Protein AF-A0A077NPJ4-F1 (afdb_monomer_lite)

Secondary structure (DSSP, 8-state):
--EEE-TTS-EEE--HHHHHHH-PPP-------SSSHHHHHHHHHHHHHHHHHHHHHHHHHHHHHHHHHHHHHHHHHHHHHHHHHHHS-S------------TTGGG--

Organism: NCBI:txid1398200

Foldseek 3Di:
DAWDADPVRDTHHPCPVVCVVVNDDDDDPPDDDDDDVVVVVVVVVVVVVVVVVVVVVVVVVVVVVVVVVVVVVVVVVVVVVVVVVVVPPDDPPPDPDDPDDDPCCVPVD

Radius of gyration: 43.68 Å; chains: 1; bounding box: 82×20×116 Å

Sequence (109 aa):
MSTCTDEHGAKKLDTSELLRVFGAFKHVYTEHSDAVTAEQHVTQIETDDADKTKQLEHEIEHLRQLVTAQQSHIDSLKQTMLLIESKLPATPEPQPAPVTKKSWQFWKK

pLDDT: mean 77.74, std 18.4, range [44.44, 98.56]

Structure (mmCIF, N/CA/C/O backbone):
data_AF-A0A077NPJ4-F1
#
_entry.id   AF-A0A077NPJ4-F1
#
loop_
_atom_site.group_PDB
_atom_site.id
_atom_site.type_symbol
_atom_site.label_atom_id
_atom_site.label_alt_id
_atom_site.label_comp_id
_atom_site.label_asym_id
_atom_site.label_entity_id
_atom_site.label_seq_id
_atom_site.pdbx_PDB_ins_code
_atom_site.Cartn_x
_atom_site.Cartn_y
_atom_site.Cartn_z
_atom_site.occupancy
_atom_site.B_iso_or_equiv
_atom_site.auth_seq_id
_atom_site.auth_comp_id
_atom_site.auth_asym_id
_atom_site.auth_atom_id
_atom_site.pdbx_PDB_model_num
ATOM 1 N N . MET A 1 1 ? 16.950 -11.035 -66.499 1.00 65.88 1 MET A N 1
ATOM 2 C CA . MET A 1 1 ? 16.867 -10.070 -65.379 1.00 65.88 1 MET A CA 1
ATOM 3 C C . MET A 1 1 ? 16.862 -8.673 -65.978 1.00 65.88 1 MET A C 1
ATOM 5 O O . MET A 1 1 ? 17.621 -8.472 -66.917 1.00 65.88 1 MET A O 1
ATOM 9 N N . SER A 1 2 ? 15.984 -7.770 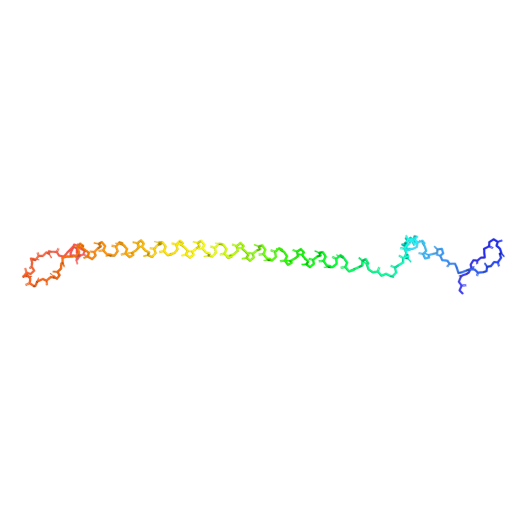-65.525 1.00 84.19 2 SER A N 1
ATOM 10 C CA . SER A 1 2 ? 15.890 -6.414 -66.094 1.00 84.19 2 SER A CA 1
ATOM 11 C C . SER A 1 2 ? 17.089 -5.579 -65.641 1.00 84.19 2 SER A C 1
ATOM 13 O O . SER A 1 2 ? 17.361 -5.498 -64.445 1.00 84.19 2 SER A O 1
ATOM 15 N N . THR A 1 3 ? 17.843 -5.010 -66.579 1.00 90.50 3 THR A N 1
ATOM 16 C CA . THR A 1 3 ? 19.053 -4.226 -66.292 1.00 90.50 3 THR A CA 1
ATOM 17 C C . THR A 1 3 ? 19.018 -2.914 -67.057 1.00 90.50 3 THR A C 1
ATOM 19 O O . THR A 1 3 ? 18.711 -2.925 -68.248 1.00 90.50 3 THR A O 1
ATOM 22 N N . CYS A 1 4 ? 19.385 -1.811 -66.413 1.00 87.25 4 CYS A N 1
ATOM 23 C CA . CYS A 1 4 ? 19.604 -0.521 -67.059 1.00 87.25 4 CYS A CA 1
ATOM 24 C C . CYS A 1 4 ? 21.106 -0.270 -67.248 1.00 87.25 4 CYS A C 1
ATOM 26 O O . CYS A 1 4 ? 21.939 -0.921 -66.624 1.00 87.25 4 CYS A O 1
ATOM 28 N N . THR A 1 5 ? 21.465 0.637 -68.148 1.00 90.81 5 THR A N 1
ATOM 29 C CA . THR A 1 5 ? 22.864 1.028 -68.366 1.00 90.81 5 THR A CA 1
ATOM 30 C C . THR A 1 5 ? 23.029 2.454 -67.870 1.00 90.81 5 THR A C 1
ATOM 32 O O . THR A 1 5 ? 22.194 3.296 -68.199 1.00 90.81 5 THR A O 1
ATOM 35 N N . ASP A 1 6 ? 24.040 2.712 -67.043 1.00 84.69 6 ASP A N 1
ATOM 36 C CA . ASP A 1 6 ? 24.332 4.073 -66.592 1.00 84.69 6 ASP A CA 1
ATOM 37 C C . ASP A 1 6 ? 25.068 4.893 -67.664 1.00 84.69 6 ASP A C 1
ATOM 39 O O . ASP A 1 6 ? 25.402 4.404 -68.745 1.00 84.69 6 ASP A O 1
ATOM 43 N N . GLU A 1 7 ? 25.306 6.168 -67.368 1.00 89.56 7 GLU A N 1
ATOM 44 C CA . GLU A 1 7 ? 25.981 7.110 -68.267 1.00 89.56 7 GLU A CA 1
ATOM 45 C C . GLU A 1 7 ? 27.430 6.719 -68.609 1.00 89.56 7 GLU A C 1
ATOM 47 O O . GLU A 1 7 ? 27.980 7.185 -69.605 1.00 89.56 7 GLU A O 1
ATOM 52 N N . HIS A 1 8 ? 28.030 5.817 -67.828 1.00 87.88 8 HIS A N 1
ATOM 53 C CA . HIS A 1 8 ? 29.365 5.271 -68.053 1.00 87.88 8 HIS A CA 1
ATOM 54 C C . HIS A 1 8 ? 29.339 3.904 -68.757 1.00 87.88 8 HIS A C 1
ATOM 56 O O . HIS A 1 8 ? 30.386 3.282 -68.940 1.00 87.88 8 HIS A O 1
ATOM 62 N N . GLY A 1 9 ? 28.163 3.430 -69.188 1.00 86.06 9 GLY A N 1
ATOM 63 C CA . GLY A 1 9 ? 28.012 2.168 -69.910 1.00 86.06 9 GLY A CA 1
ATOM 64 C C . GLY A 1 9 ? 27.950 0.930 -69.009 1.00 86.06 9 GLY A C 1
ATOM 65 O O . GLY A 1 9 ? 27.934 -0.194 -69.523 1.00 86.06 9 GLY A O 1
ATOM 66 N N . ALA A 1 10 ? 27.909 1.089 -67.682 1.00 90.06 10 ALA A N 1
ATOM 67 C CA . ALA A 1 10 ? 27.859 -0.035 -66.759 1.00 90.06 10 ALA A CA 1
ATOM 68 C C . ALA A 1 10 ? 26.427 -0.566 -66.615 1.00 90.06 10 ALA A C 1
ATOM 70 O O . ALA A 1 10 ? 25.469 0.181 -66.409 1.00 90.06 10 ALA A O 1
ATOM 71 N N . LYS A 1 11 ? 26.277 -1.892 -66.705 1.00 90.56 11 LYS A N 1
ATOM 72 C CA . LYS A 1 11 ? 24.987 -2.567 -66.528 1.00 90.56 11 LYS A CA 1
ATOM 73 C C . LYS A 1 11 ? 24.641 -2.630 -65.041 1.00 90.56 11 LYS A C 1
ATOM 75 O O . LYS A 1 11 ? 25.348 -3.272 -64.268 1.00 90.56 11 LYS A O 1
ATOM 80 N N . LYS A 1 12 ? 23.534 -2.007 -64.654 1.00 90.38 12 LYS A N 1
ATOM 81 C CA . LYS A 1 12 ? 22.973 -2.005 -63.300 1.00 90.38 12 LYS A CA 1
ATOM 82 C C . LYS A 1 12 ? 21.628 -2.720 -63.299 1.00 90.38 12 LYS A C 1
ATOM 84 O O . LYS A 1 12 ? 20.971 -2.840 -64.330 1.00 90.38 12 LYS A O 1
ATOM 89 N N . LEU A 1 13 ? 21.217 -3.226 -62.142 1.00 90.62 13 LEU A N 1
ATOM 90 C CA . LEU A 1 13 ? 19.887 -3.806 -61.985 1.00 90.62 13 LEU A CA 1
ATOM 91 C C . LEU A 1 13 ? 18.837 -2.696 -62.093 1.00 90.62 13 LEU A C 1
ATOM 93 O O . LEU A 1 13 ? 18.973 -1.659 -61.446 1.00 90.62 13 LEU A O 1
ATOM 97 N N . ASP A 1 14 ? 17.796 -2.922 -62.888 1.00 90.31 14 ASP A N 1
ATOM 98 C CA . ASP A 1 14 ? 16.672 -1.994 -62.950 1.00 90.31 14 ASP A CA 1
ATOM 99 C C . ASP A 1 14 ? 15.799 -2.161 -61.697 1.00 90.31 14 ASP A C 1
ATOM 101 O O . ASP A 1 14 ? 15.122 -3.175 -61.519 1.00 90.31 14 ASP A O 1
ATOM 105 N N . THR A 1 15 ? 15.859 -1.175 -60.802 1.00 89.19 15 THR A N 1
ATOM 106 C CA . THR A 1 15 ? 15.094 -1.127 -59.546 1.00 89.19 15 THR A CA 1
ATOM 107 C C . THR A 1 15 ? 13.927 -0.138 -59.606 1.00 89.19 15 THR A C 1
ATOM 109 O O . THR A 1 15 ? 13.297 0.127 -58.582 1.00 89.19 15 THR A O 1
ATOM 112 N N . SER A 1 16 ? 13.606 0.398 -60.790 1.00 90.44 16 SER A N 1
ATOM 113 C CA . SER A 1 16 ? 12.576 1.430 -60.963 1.00 90.44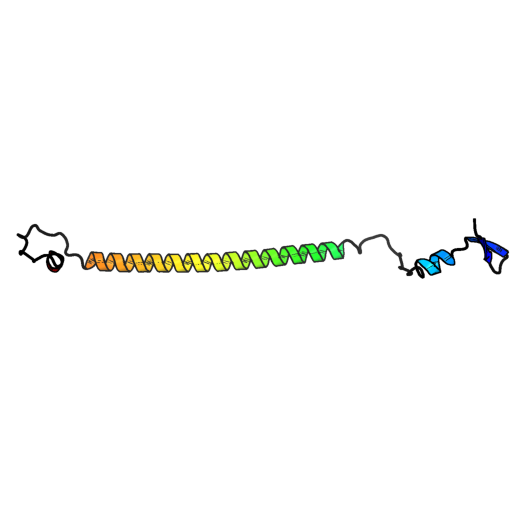 16 SER A CA 1
ATOM 114 C C . SER A 1 16 ? 11.187 0.976 -60.498 1.00 90.44 16 SER A C 1
ATOM 116 O O . SER A 1 16 ? 10.524 1.699 -59.754 1.00 90.44 16 SER A O 1
ATOM 118 N N . GLU A 1 17 ? 10.771 -0.246 -60.842 1.00 91.31 17 GLU A N 1
ATOM 119 C CA . GLU A 1 17 ? 9.488 -0.805 -60.392 1.00 91.31 17 GLU A CA 1
ATOM 120 C C . GLU A 1 17 ? 9.454 -1.036 -58.877 1.00 91.31 17 GLU A C 1
ATOM 122 O O . GLU A 1 17 ? 8.434 -0.781 -58.242 1.00 91.31 17 GLU A O 1
ATOM 127 N N . LEU A 1 18 ? 10.578 -1.432 -58.266 1.00 90.25 18 LEU A N 1
ATOM 128 C CA . LEU A 1 18 ? 10.665 -1.591 -56.810 1.00 90.25 18 LEU A CA 1
ATOM 129 C C . LEU A 1 18 ? 10.478 -0.250 -56.101 1.00 90.25 18 LEU A C 1
ATOM 131 O O . LEU A 1 18 ? 9.694 -0.156 -55.162 1.00 90.25 18 LEU A O 1
ATOM 135 N N . LEU A 1 19 ? 11.147 0.798 -56.581 1.00 91.00 19 LEU A N 1
ATOM 136 C CA . LEU A 1 19 ? 11.007 2.147 -56.036 1.00 91.00 19 LEU A CA 1
ATOM 137 C C . LEU A 1 19 ? 9.598 2.711 -56.255 1.00 91.00 19 LEU A C 1
ATOM 139 O O . LEU A 1 19 ? 9.092 3.434 -55.402 1.00 91.00 19 LEU A O 1
ATOM 143 N N . ARG A 1 20 ? 8.941 2.378 -57.371 1.00 90.56 20 ARG A N 1
ATOM 144 C CA . ARG A 1 20 ? 7.563 2.808 -57.643 1.00 90.56 20 ARG A CA 1
ATOM 145 C C . ARG A 1 20 ? 6.554 2.126 -56.720 1.00 90.56 20 ARG A C 1
ATOM 147 O O . ARG A 1 20 ? 5.634 2.784 -56.246 1.00 90.56 20 ARG A O 1
ATOM 154 N N . VAL A 1 21 ? 6.719 0.825 -56.477 1.00 93.44 21 VAL A N 1
ATOM 155 C CA . VAL A 1 21 ? 5.799 0.022 -55.654 1.00 93.44 21 VAL A CA 1
ATOM 156 C C . VAL A 1 21 ? 6.014 0.268 -54.161 1.00 93.44 21 VAL A C 1
ATOM 158 O O . VAL A 1 21 ? 5.045 0.424 -53.423 1.00 93.44 21 VAL A O 1
ATOM 161 N N . PHE A 1 22 ? 7.269 0.310 -53.712 1.00 88.12 22 PHE A N 1
ATOM 162 C CA . PHE A 1 22 ? 7.621 0.373 -52.288 1.00 88.12 22 PHE A CA 1
ATOM 163 C C . PHE A 1 22 ? 8.089 1.758 -51.823 1.00 88.12 22 PHE A C 1
ATOM 165 O O . PHE A 1 22 ? 8.253 1.980 -50.624 1.00 88.12 22 PHE A O 1
ATOM 172 N N . GLY A 1 23 ? 8.268 2.705 -52.743 1.00 87.38 23 GLY A N 1
ATOM 173 C CA . GLY A 1 23 ? 8.792 4.035 -52.450 1.00 87.38 23 GLY A CA 1
ATOM 174 C C . GLY A 1 23 ? 10.321 4.085 -52.389 1.00 87.38 23 GLY A C 1
ATOM 175 O O . GLY A 1 23 ? 11.021 3.075 -52.480 1.00 87.38 23 GLY A O 1
ATOM 176 N N . ALA A 1 24 ? 10.855 5.300 -52.246 1.00 85.44 24 ALA A N 1
ATOM 177 C CA . ALA A 1 24 ? 12.289 5.519 -52.103 1.00 85.44 24 ALA A CA 1
ATOM 178 C C . ALA A 1 24 ? 12.802 4.991 -50.757 1.00 85.44 24 ALA A C 1
ATOM 180 O O . ALA A 1 24 ? 12.161 5.163 -49.717 1.00 85.44 24 ALA A O 1
ATOM 181 N N . PHE A 1 25 ? 13.993 4.392 -50.771 1.00 78.94 25 PHE A N 1
ATOM 182 C CA . PHE A 1 25 ? 14.665 3.978 -49.545 1.00 78.94 25 PHE A CA 1
ATOM 183 C C . PHE A 1 25 ? 14.907 5.199 -48.658 1.00 78.94 25 PHE A C 1
ATOM 185 O O . PHE A 1 25 ? 15.501 6.190 -49.085 1.00 78.94 25 PHE A O 1
ATOM 192 N N . LYS A 1 26 ? 14.458 5.129 -47.405 1.00 79.38 26 LYS A N 1
ATOM 193 C CA . LYS A 1 26 ? 14.821 6.131 -46.407 1.00 79.38 26 LYS A CA 1
ATOM 194 C C . LYS A 1 26 ? 16.279 5.884 -46.039 1.00 79.38 26 LYS A C 1
ATOM 196 O O . LYS A 1 26 ? 16.608 4.810 -45.542 1.00 79.38 26 LYS A O 1
ATOM 201 N N . HIS A 1 27 ? 17.146 6.852 -46.324 1.00 58.59 27 HIS A N 1
ATOM 202 C CA . HIS A 1 27 ? 18.537 6.801 -45.896 1.00 58.59 27 HIS A CA 1
ATOM 203 C C . HIS A 1 27 ? 18.566 6.893 -44.369 1.00 58.59 27 HIS A C 1
ATOM 205 O O . HIS A 1 27 ? 18.411 7.969 -43.796 1.00 58.59 27 HIS A O 1
ATOM 211 N N . VAL A 1 28 ? 18.685 5.747 -43.706 1.00 60.28 28 VAL A N 1
ATOM 212 C CA . VAL A 1 28 ? 19.083 5.702 -42.304 1.00 60.28 28 VAL A CA 1
ATOM 213 C C . VAL A 1 28 ? 20.600 5.756 -42.333 1.00 60.28 28 VAL A C 1
ATOM 215 O O . VAL A 1 28 ? 21.230 4.870 -42.908 1.00 60.28 28 VAL A O 1
ATOM 218 N N . TYR A 1 29 ? 21.185 6.809 -41.764 1.00 51.06 29 TYR A N 1
ATOM 219 C CA . TYR A 1 29 ? 22.601 6.806 -41.422 1.00 51.06 29 TYR A CA 1
ATOM 220 C C . TYR A 1 29 ? 22.819 5.657 -40.436 1.00 51.06 29 TYR A C 1
ATOM 222 O O . TYR A 1 29 ? 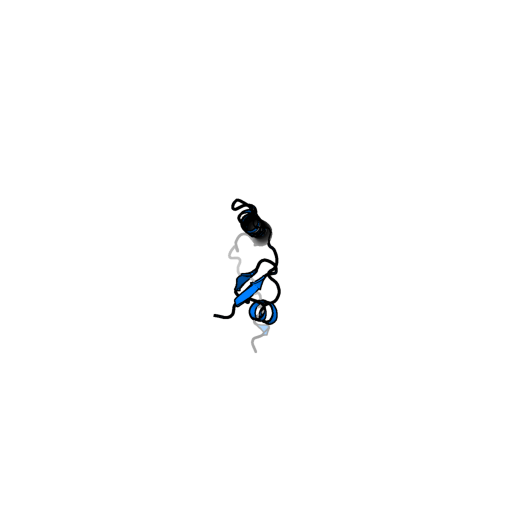22.603 5.805 -39.240 1.00 51.06 29 TYR A O 1
ATOM 230 N N . THR A 1 30 ? 23.179 4.480 -40.937 1.00 52.66 30 THR A N 1
ATOM 231 C CA . THR A 1 30 ? 23.722 3.404 -40.110 1.00 52.66 30 THR A CA 1
ATOM 232 C C . THR A 1 30 ? 25.236 3.564 -40.102 1.00 52.66 30 THR A C 1
ATOM 234 O O . THR A 1 30 ? 25.976 2.736 -40.622 1.00 52.66 30 THR A O 1
ATOM 237 N N . GLU A 1 31 ? 25.688 4.681 -39.539 1.00 51.88 31 GLU A N 1
ATOM 238 C CA . GLU A 1 31 ? 26.974 4.706 -38.859 1.00 51.88 31 GLU A CA 1
ATOM 239 C C . GLU A 1 31 ? 26.720 4.229 -37.424 1.00 51.88 31 GLU A C 1
ATOM 241 O O . GLU A 1 31 ? 25.813 4.711 -36.752 1.00 51.88 31 GLU A O 1
ATOM 246 N N . HIS A 1 32 ? 27.527 3.264 -36.988 1.00 44.44 32 HIS A N 1
ATOM 247 C CA . HIS A 1 32 ? 27.604 2.709 -35.635 1.00 44.44 32 HIS A CA 1
ATOM 248 C C . HIS A 1 32 ? 26.524 1.704 -35.198 1.00 44.44 32 HIS A C 1
ATOM 250 O O . HIS A 1 32 ? 25.544 1.988 -34.517 1.00 44.44 32 HIS A O 1
ATOM 256 N N . SER A 1 33 ? 26.849 0.440 -35.474 1.00 52.28 33 SER A N 1
ATOM 257 C CA . SER A 1 33 ? 26.798 -0.614 -34.459 1.00 52.28 33 SER A CA 1
ATOM 258 C C . SER A 1 33 ? 27.574 -0.170 -33.209 1.00 52.28 33 SER A C 1
ATOM 260 O O . SER A 1 33 ? 28.799 -0.229 -33.224 1.00 52.28 33 SER A O 1
ATOM 262 N N . ASP A 1 34 ? 26.880 0.346 -32.196 1.00 50.28 34 ASP A N 1
ATOM 263 C CA . ASP A 1 34 ? 26.907 -0.088 -30.783 1.00 50.28 34 ASP A CA 1
ATOM 264 C C . ASP A 1 34 ? 26.229 0.991 -29.911 1.00 50.28 34 ASP A C 1
ATOM 266 O O . ASP A 1 34 ? 26.512 2.176 -30.050 1.00 50.28 34 ASP A O 1
ATOM 270 N N . ALA A 1 35 ? 25.358 0.576 -28.987 1.00 47.12 35 ALA A N 1
ATOM 271 C CA . ALA A 1 35 ? 24.868 1.363 -27.839 1.00 47.12 35 ALA A CA 1
ATOM 272 C C . ALA A 1 35 ? 23.697 2.378 -27.965 1.00 47.12 35 ALA A C 1
ATOM 274 O O . ALA A 1 35 ? 23.521 3.161 -27.042 1.00 47.12 35 ALA A O 1
ATOM 275 N N . VAL A 1 36 ? 22.813 2.356 -28.977 1.00 47.56 36 VAL A N 1
ATOM 276 C CA . VAL A 1 36 ? 21.592 3.227 -28.946 1.00 47.56 36 VAL A CA 1
ATOM 277 C C . VAL A 1 36 ? 20.275 2.464 -28.735 1.00 47.56 36 VAL A C 1
ATOM 279 O O . VAL A 1 36 ? 19.289 3.032 -28.277 1.00 47.56 36 VAL A O 1
ATOM 282 N N . THR A 1 37 ? 20.234 1.151 -28.969 1.00 47.59 37 THR A N 1
ATOM 283 C CA . THR A 1 37 ? 19.008 0.355 -28.737 1.00 47.59 37 THR A CA 1
ATOM 284 C C . THR A 1 37 ? 18.871 -0.147 -27.291 1.00 47.59 37 THR A C 1
ATOM 286 O O . THR A 1 37 ? 17.804 -0.619 -26.910 1.00 47.59 37 THR A O 1
ATOM 289 N N . ALA A 1 38 ? 19.913 -0.017 -26.461 1.00 49.44 38 ALA A N 1
ATOM 290 C CA . ALA A 1 38 ? 19.841 -0.351 -25.035 1.00 49.44 38 ALA A CA 1
ATOM 291 C C . ALA A 1 38 ? 19.101 0.728 -24.221 1.00 49.44 38 ALA A C 1
ATOM 293 O O . ALA A 1 38 ? 18.294 0.405 -23.355 1.00 49.44 38 ALA A O 1
ATOM 294 N N . GLU A 1 39 ? 19.302 2.003 -24.553 1.00 51.09 39 GLU A N 1
ATOM 295 C CA . GLU A 1 39 ? 18.795 3.154 -23.790 1.00 51.09 39 GLU A CA 1
ATOM 296 C C . GLU A 1 39 ? 17.252 3.228 -23.775 1.00 51.09 39 GLU A C 1
ATOM 298 O O . GLU A 1 39 ? 16.633 3.568 -22.764 1.00 51.09 39 GLU A O 1
ATOM 303 N N . GLN A 1 40 ? 16.599 2.855 -24.884 1.00 49.22 40 GLN A N 1
ATOM 304 C CA . GLN A 1 40 ? 15.137 2.912 -25.008 1.00 49.22 40 GLN A CA 1
ATOM 305 C C . GLN A 1 40 ? 14.432 1.822 -24.182 1.00 49.22 40 GLN A C 1
ATOM 307 O O . GLN A 1 40 ? 13.370 2.077 -23.619 1.00 49.22 40 GLN A O 1
ATOM 312 N N . HIS A 1 41 ? 15.032 0.634 -24.057 1.00 50.44 41 HIS A N 1
ATOM 313 C CA . HIS A 1 41 ? 14.494 -0.438 -23.214 1.00 50.44 41 HIS A CA 1
ATOM 314 C C . HIS A 1 41 ? 14.794 -0.195 -21.727 1.00 50.44 41 HIS A C 1
ATOM 316 O O . HIS A 1 41 ? 13.950 -0.473 -20.880 1.00 50.44 41 HIS A O 1
ATOM 322 N N . VAL A 1 42 ? 15.962 0.377 -21.410 1.00 52.25 42 VAL A N 1
ATOM 323 C CA . VAL A 1 42 ? 16.333 0.763 -20.037 1.00 52.25 42 VAL A CA 1
ATOM 324 C C . VAL A 1 42 ? 15.394 1.845 -19.506 1.00 52.25 42 VAL A C 1
ATOM 326 O O . VAL A 1 42 ? 14.840 1.677 -18.427 1.00 52.25 42 VAL A O 1
ATOM 329 N N . THR A 1 43 ? 15.097 2.878 -20.299 1.00 54.22 43 THR A N 1
ATOM 330 C CA . THR A 1 43 ? 14.171 3.942 -19.871 1.00 54.22 43 THR A CA 1
ATOM 331 C C . THR A 1 43 ? 12.754 3.399 -19.635 1.00 54.22 43 THR A C 1
ATOM 333 O O . THR A 1 43 ? 12.100 3.794 -18.677 1.00 54.22 43 THR A O 1
ATOM 336 N N . GLN A 1 44 ? 12.276 2.463 -20.467 1.00 53.28 44 GLN A N 1
ATOM 337 C CA . GLN A 1 44 ? 10.948 1.857 -20.301 1.00 53.28 44 GLN A CA 1
ATOM 338 C C . GLN A 1 44 ? 10.848 0.952 -19.063 1.00 53.28 44 GLN A C 1
ATOM 340 O O . GLN A 1 44 ? 9.840 1.015 -18.358 1.00 53.28 44 GLN A O 1
ATOM 345 N N . ILE A 1 45 ? 11.879 0.147 -18.775 1.00 57.78 45 ILE A N 1
ATOM 346 C CA . ILE A 1 45 ? 11.930 -0.677 -17.555 1.00 57.78 45 ILE A CA 1
ATOM 347 C C . ILE A 1 45 ? 11.980 0.216 -16.314 1.00 57.78 45 ILE A C 1
ATOM 349 O O . ILE A 1 45 ? 11.199 0.014 -15.389 1.00 57.78 45 ILE A O 1
ATOM 353 N N . GLU A 1 46 ? 12.842 1.235 -16.307 1.00 59.66 46 GLU A N 1
ATOM 354 C CA . GLU A 1 46 ? 12.974 2.141 -15.164 1.00 59.66 46 GLU A CA 1
ATOM 355 C C . GLU A 1 46 ? 11.675 2.908 -14.883 1.00 59.66 46 GLU A C 1
ATOM 357 O O . GLU A 1 46 ? 11.326 3.108 -13.720 1.00 59.66 46 GLU A O 1
ATOM 362 N N . THR A 1 47 ? 10.914 3.286 -15.918 1.00 62.88 47 THR A N 1
ATOM 363 C CA . THR A 1 47 ? 9.595 3.911 -15.728 1.00 62.88 47 THR A CA 1
ATOM 364 C C . THR A 1 47 ? 8.547 2.942 -15.179 1.00 62.88 47 THR A C 1
ATOM 366 O O . THR A 1 47 ? 7.816 3.315 -14.267 1.00 62.88 47 THR A O 1
ATOM 369 N N . ASP A 1 48 ? 8.500 1.699 -15.670 1.00 71.75 48 ASP A N 1
ATOM 370 C CA . ASP A 1 48 ? 7.536 0.689 -15.207 1.00 71.75 48 ASP A CA 1
ATOM 371 C C . ASP A 1 48 ? 7.820 0.270 -13.753 1.00 71.75 48 ASP A C 1
ATOM 373 O O . ASP A 1 48 ? 6.912 0.170 -12.926 1.00 71.75 48 ASP A O 1
ATOM 377 N N . ASP A 1 49 ? 9.095 0.107 -13.395 1.00 74.69 49 ASP A N 1
ATOM 378 C CA . ASP A 1 49 ? 9.503 -0.223 -12.029 1.00 74.69 49 ASP A CA 1
ATOM 379 C C . ASP A 1 49 ? 9.321 0.958 -11.061 1.00 74.69 49 ASP A C 1
ATOM 381 O O . ASP A 1 49 ? 8.888 0.762 -9.918 1.00 74.69 49 ASP A O 1
ATOM 385 N N . ALA A 1 50 ? 9.571 2.196 -11.501 1.00 77.56 50 ALA A N 1
ATOM 386 C CA . ALA A 1 50 ? 9.288 3.387 -10.702 1.00 77.56 50 ALA A CA 1
ATOM 387 C C . ALA A 1 50 ? 7.782 3.573 -10.457 1.00 77.56 50 ALA A C 1
ATOM 389 O O . ALA A 1 50 ? 7.378 3.942 -9.351 1.00 77.56 50 ALA A O 1
ATOM 390 N N . ASP A 1 51 ? 6.941 3.293 -11.453 1.00 85.44 51 ASP A N 1
ATOM 391 C CA . ASP A 1 51 ? 5.488 3.409 -11.323 1.00 85.44 51 ASP A CA 1
ATOM 392 C C . ASP A 1 51 ? 4.906 2.310 -10.425 1.00 85.44 51 ASP A C 1
ATOM 394 O O . ASP A 1 51 ? 4.088 2.605 -9.547 1.00 85.44 51 ASP A O 1
ATOM 398 N N . LYS A 1 52 ? 5.402 1.071 -10.532 1.00 90.69 52 LYS A N 1
ATOM 399 C CA . LYS A 1 52 ? 5.076 -0.006 -9.579 1.00 9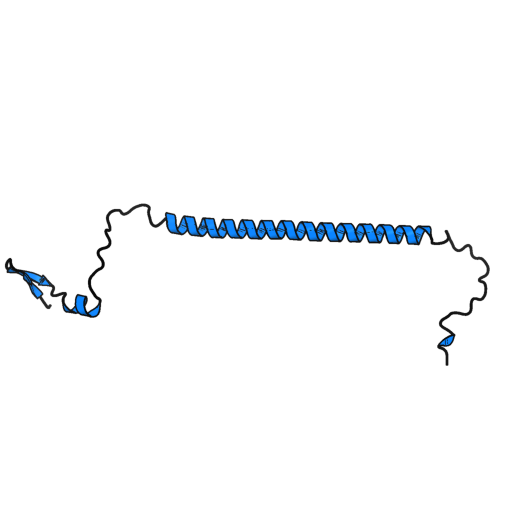0.69 52 LYS A CA 1
ATOM 400 C C . LYS A 1 52 ? 5.499 0.341 -8.159 1.00 90.69 52 LYS A C 1
ATOM 402 O O . LYS A 1 52 ? 4.739 0.098 -7.224 1.00 90.69 52 LYS A O 1
ATOM 407 N N . THR A 1 53 ? 6.684 0.924 -7.986 1.00 91.81 53 THR A N 1
ATOM 408 C CA . THR A 1 53 ? 7.179 1.333 -6.664 1.00 91.81 53 THR A CA 1
ATOM 409 C C . THR A 1 53 ? 6.247 2.368 -6.040 1.00 91.81 53 THR A C 1
ATOM 411 O O . THR A 1 53 ? 5.784 2.166 -4.921 1.00 91.81 53 THR A O 1
ATOM 414 N N . LYS A 1 54 ? 5.862 3.410 -6.787 1.00 93.81 54 LYS A N 1
ATOM 415 C CA . LYS A 1 54 ? 4.896 4.417 -6.316 1.00 93.81 54 LYS A CA 1
ATOM 416 C C . LYS A 1 54 ? 3.531 3.813 -5.988 1.00 93.81 54 LYS A C 1
ATOM 418 O O . LYS A 1 54 ? 2.912 4.191 -4.996 1.00 93.81 54 LYS A O 1
ATOM 423 N N . GLN A 1 55 ? 3.049 2.879 -6.810 1.00 95.12 55 GLN A N 1
ATOM 424 C CA . GLN A 1 55 ? 1.779 2.199 -6.561 1.00 95.12 55 GLN A CA 1
ATOM 425 C C . GLN A 1 55 ? 1.830 1.384 -5.262 1.00 95.12 55 GLN A C 1
ATOM 427 O O . GLN A 1 55 ? 0.905 1.454 -4.453 1.00 95.12 55 GLN A O 1
ATOM 432 N N . LEU A 1 56 ? 2.915 0.639 -5.045 1.00 96.94 56 LEU A N 1
ATOM 433 C CA . LEU A 1 56 ? 3.126 -0.136 -3.824 1.00 96.94 56 LEU A CA 1
ATOM 434 C C . LEU A 1 56 ? 3.258 0.769 -2.594 1.00 96.94 56 LEU A C 1
ATOM 436 O O . LEU A 1 56 ? 2.680 0.463 -1.555 1.00 96.94 56 LEU A O 1
ATOM 440 N N . GLU A 1 57 ? 3.965 1.894 -2.703 1.00 96.88 57 GLU A N 1
ATOM 441 C CA . GLU A 1 57 ? 4.071 2.886 -1.628 1.00 96.88 57 GLU A CA 1
ATOM 442 C C . GLU A 1 57 ? 2.704 3.462 -1.244 1.00 96.88 57 GLU A C 1
ATOM 444 O O . GLU A 1 57 ? 2.376 3.530 -0.057 1.00 96.88 57 GLU A O 1
ATOM 449 N N . HIS A 1 58 ? 1.881 3.818 -2.235 1.00 97.62 58 HIS A N 1
ATOM 450 C CA . HIS A 1 58 ? 0.522 4.298 -1.997 1.00 97.62 58 HIS A CA 1
ATOM 451 C C . HIS A 1 58 ? -0.349 3.232 -1.317 1.00 97.62 58 HIS A C 1
ATOM 453 O O . HIS A 1 58 ? -1.090 3.546 -0.387 1.00 97.62 58 HIS A O 1
ATOM 459 N N . GLU A 1 59 ? -0.248 1.969 -1.740 1.00 97.31 59 GLU A N 1
ATOM 460 C CA . GLU A 1 59 ? -0.988 0.870 -1.113 1.00 97.31 59 GLU A CA 1
ATOM 461 C C . GLU A 1 59 ? -0.549 0.647 0.339 1.00 97.31 59 GLU A C 1
ATOM 463 O O . GLU A 1 59 ? -1.388 0.501 1.224 1.00 97.31 59 GLU A O 1
ATOM 468 N N . ILE A 1 60 ? 0.757 0.691 0.620 1.00 98.38 60 ILE A N 1
ATOM 469 C CA . ILE A 1 60 ? 1.280 0.587 1.989 1.00 98.38 60 ILE A CA 1
ATOM 470 C C . ILE A 1 60 ? 0.722 1.710 2.866 1.00 98.38 60 ILE A C 1
ATOM 472 O O . ILE A 1 60 ? 0.296 1.453 3.994 1.00 98.38 60 ILE A O 1
ATOM 476 N N . GLU A 1 61 ? 0.726 2.946 2.372 1.00 98.12 61 GLU A N 1
ATOM 477 C CA . GLU A 1 61 ? 0.211 4.091 3.120 1.00 98.12 61 GLU A CA 1
ATOM 478 C C . GLU A 1 61 ? -1.299 3.971 3.368 1.00 98.12 61 GLU A C 1
ATOM 480 O O . GLU A 1 61 ? -1.763 4.124 4.500 1.00 98.12 61 GLU A O 1
ATOM 485 N N . HIS A 1 62 ? -2.065 3.591 2.347 1.00 98.00 62 HIS A N 1
ATOM 486 C CA . HIS A 1 62 ? -3.497 3.339 2.472 1.00 98.00 62 HIS A CA 1
ATOM 487 C C . HIS A 1 62 ? -3.806 2.230 3.496 1.00 98.00 62 HIS A C 1
ATOM 489 O O . HIS A 1 62 ? -4.643 2.411 4.386 1.00 98.00 62 HIS A O 1
ATOM 495 N N . LEU A 1 63 ? -3.085 1.105 3.443 1.00 98.56 63 LEU A N 1
ATOM 496 C CA . LEU A 1 63 ? -3.244 0.008 4.399 1.00 98.56 63 LEU A CA 1
ATOM 497 C C . LEU A 1 63 ? -2.890 0.437 5.828 1.00 98.56 63 LEU A C 1
ATOM 499 O O . LEU A 1 63 ? -3.593 0.070 6.771 1.00 98.56 63 LEU A O 1
ATOM 503 N N . ARG A 1 64 ? -1.844 1.251 6.015 1.00 98.44 64 ARG A N 1
ATOM 504 C CA . ARG A 1 64 ? -1.485 1.805 7.333 1.00 98.44 64 ARG A CA 1
ATOM 505 C C . ARG A 1 64 ? -2.596 2.673 7.910 1.00 98.44 64 ARG A C 1
ATOM 507 O O . ARG A 1 64 ? -2.905 2.554 9.100 1.00 98.44 64 ARG A O 1
ATOM 514 N N . GLN A 1 65 ? -3.216 3.515 7.087 1.00 98.31 65 GLN A N 1
ATOM 515 C CA . GLN A 1 65 ? -4.345 4.345 7.506 1.00 98.31 65 GLN A CA 1
ATOM 516 C C . GLN A 1 65 ? -5.539 3.486 7.924 1.00 98.31 65 GLN A C 1
ATOM 518 O O . GLN A 1 65 ? -6.111 3.717 8.991 1.00 98.31 65 GLN A O 1
ATOM 523 N N . LEU A 1 66 ? -5.865 2.448 7.148 1.00 98.50 66 LEU A N 1
ATOM 524 C CA . LEU A 1 66 ? -6.959 1.532 7.470 1.00 98.50 66 LEU A CA 1
ATOM 525 C C . LEU A 1 66 ? -6.719 0.786 8.790 1.00 98.50 66 LEU A C 1
ATOM 527 O O . LEU A 1 66 ? -7.610 0.729 9.638 1.00 98.50 66 LEU A O 1
ATOM 531 N N . VAL A 1 67 ? -5.505 0.269 8.996 1.00 98.50 67 VAL A N 1
ATOM 532 C CA . VAL A 1 67 ? -5.115 -0.403 10.247 1.00 98.50 67 VAL A CA 1
ATOM 533 C C . VAL A 1 67 ? -5.220 0.554 11.434 1.00 98.50 67 VAL A C 1
ATOM 535 O O . VAL A 1 67 ? -5.757 0.190 12.479 1.00 98.50 67 VAL A O 1
ATOM 538 N N . THR A 1 68 ? -4.767 1.796 11.269 1.00 98.25 68 THR A N 1
ATOM 539 C CA . THR A 1 68 ? -4.839 2.819 12.322 1.00 98.25 68 THR A CA 1
ATOM 540 C C . THR A 1 68 ? -6.288 3.162 12.669 1.00 98.25 68 THR A C 1
ATOM 542 O O . THR A 1 68 ? -6.649 3.217 13.847 1.00 98.25 68 THR A O 1
ATOM 545 N N . ALA A 1 69 ? -7.147 3.332 11.661 1.00 98.25 69 ALA A N 1
ATOM 546 C CA . ALA A 1 69 ? -8.571 3.579 11.860 1.00 98.25 69 ALA A CA 1
ATOM 547 C C . ALA A 1 69 ? -9.258 2.405 12.576 1.00 98.25 69 ALA A C 1
ATOM 549 O O . ALA A 1 69 ? -10.036 2.611 13.511 1.00 98.25 69 ALA A O 1
ATOM 550 N N . GLN A 1 70 ? -8.929 1.167 12.196 1.00 98.44 70 GLN A N 1
ATOM 551 C CA . GLN A 1 70 ? -9.457 -0.028 12.848 1.00 98.44 70 GLN A CA 1
ATOM 552 C C . GLN A 1 70 ? -8.998 -0.128 14.307 1.00 98.44 70 GLN A C 1
ATOM 554 O O . GLN A 1 70 ? -9.810 -0.436 15.179 1.00 98.44 70 GLN A O 1
ATOM 559 N N . GLN A 1 71 ? -7.729 0.168 14.592 1.00 98.38 71 GLN A N 1
ATOM 560 C CA . GLN A 1 71 ? -7.204 0.173 15.955 1.00 98.38 71 GLN A CA 1
ATOM 561 C C . GLN A 1 71 ? -7.913 1.222 16.822 1.00 98.38 71 GLN A C 1
ATOM 563 O O . GLN A 1 71 ? -8.365 0.906 17.921 1.00 98.38 71 GLN A O 1
ATOM 568 N N . SER A 1 72 ? -8.109 2.435 16.296 1.00 98.12 72 SER A N 1
ATOM 569 C CA . SER A 1 72 ? -8.874 3.485 16.977 1.00 98.12 72 SER A CA 1
ATOM 570 C C . SER A 1 72 ? -10.316 3.053 17.274 1.00 98.12 72 SER A C 1
ATOM 572 O O . SER A 1 72 ? -10.810 3.260 18.384 1.00 98.12 72 SER A O 1
ATOM 574 N N . HIS A 1 73 ? -10.983 2.391 16.324 1.00 98.38 73 HIS A N 1
ATOM 575 C CA . HIS A 1 73 ? -12.323 1.844 16.534 1.00 98.38 73 HIS A CA 1
ATOM 576 C C . HIS A 1 73 ? -12.345 0.761 17.624 1.00 98.38 73 HIS A C 1
ATOM 578 O O . HIS A 1 73 ? -13.225 0.771 18.485 1.00 98.38 73 HIS A O 1
ATOM 584 N N . ILE A 1 74 ? -11.357 -0.139 17.638 1.00 98.38 74 ILE A N 1
ATOM 585 C CA . ILE A 1 74 ? -11.209 -1.158 18.686 1.00 98.38 74 ILE A CA 1
ATOM 586 C C . ILE A 1 74 ? -11.050 -0.500 20.060 1.00 98.38 74 ILE A C 1
ATOM 588 O O . ILE A 1 74 ? -11.702 -0.920 21.016 1.00 98.38 74 ILE A O 1
ATOM 592 N N . ASP A 1 75 ? -10.214 0.528 20.172 1.00 98.31 75 ASP A N 1
ATOM 593 C CA . ASP A 1 75 ? -9.979 1.211 21.445 1.00 98.31 75 ASP A CA 1
ATOM 594 C C . ASP A 1 75 ? -11.224 1.973 21.919 1.00 98.31 75 ASP A C 1
ATOM 596 O O . ASP A 1 75 ? -11.567 1.914 23.102 1.00 98.31 75 ASP A O 1
ATOM 600 N N . SER A 1 76 ? -11.973 2.582 20.994 1.00 97.50 76 SER A N 1
ATOM 601 C CA . SER A 1 76 ? -13.279 3.180 21.286 1.00 97.50 76 SER A CA 1
ATOM 602 C C . SER A 1 76 ? -14.274 2.145 21.824 1.00 97.50 76 SER A C 1
ATOM 604 O O . SER A 1 76 ? -14.877 2.367 22.875 1.00 97.50 76 SER A O 1
ATOM 606 N N . LEU A 1 77 ? -14.395 0.980 21.176 1.00 98.00 77 LEU A N 1
ATOM 607 C CA . LEU A 1 77 ? -15.273 -0.099 21.639 1.00 98.00 77 LEU A CA 1
ATOM 608 C C . LEU A 1 77 ? -14.864 -0.626 23.015 1.00 98.00 77 LEU A C 1
ATOM 610 O O . LEU A 1 77 ? -15.724 -0.815 23.875 1.00 98.00 77 LEU A O 1
ATOM 614 N N . LYS A 1 78 ? -13.563 -0.825 23.253 1.00 97.31 78 LYS A N 1
ATOM 615 C CA . LYS A 1 78 ? -13.043 -1.227 24.568 1.00 97.31 78 LYS A CA 1
ATOM 616 C C . LYS A 1 78 ? -13.402 -0.206 25.643 1.00 97.31 78 LYS A C 1
ATOM 618 O O . LYS A 1 78 ? -13.840 -0.590 26.724 1.00 97.31 78 LYS A O 1
ATOM 623 N N . GLN A 1 79 ? -13.261 1.086 25.346 1.00 97.06 79 GLN A N 1
ATOM 624 C CA . GLN A 1 79 ? -13.635 2.155 26.267 1.00 97.06 79 GLN A CA 1
ATOM 625 C C . GLN A 1 79 ? -15.140 2.140 26.567 1.00 97.06 79 GLN A C 1
ATOM 627 O O . GLN A 1 79 ? -15.535 2.241 27.730 1.00 97.06 79 GLN A O 1
ATOM 632 N N . THR A 1 80 ? -15.989 1.989 25.547 1.00 95.81 80 THR A N 1
ATOM 633 C CA . THR A 1 80 ? -17.442 1.874 25.732 1.00 95.81 80 THR A CA 1
ATOM 634 C C . THR A 1 80 ? -17.811 0.638 26.551 1.00 95.81 80 THR A C 1
ATOM 636 O O . THR A 1 80 ? -18.650 0.734 27.444 1.00 95.81 80 THR A O 1
ATOM 639 N N . MET A 1 81 ? -17.163 -0.501 26.307 1.00 95.56 81 MET A N 1
ATOM 640 C CA . MET A 1 81 ? -17.374 -1.732 27.068 1.00 95.56 81 MET A CA 1
ATOM 641 C C . MET A 1 81 ? -17.008 -1.550 28.545 1.00 95.56 81 MET A C 1
ATOM 643 O O . MET A 1 81 ? -17.829 -1.838 29.409 1.00 95.56 81 MET A O 1
ATOM 647 N N . LEU A 1 82 ? -15.841 -0.969 28.839 1.00 94.50 82 LEU A N 1
ATOM 648 C CA . LEU A 1 82 ? -15.411 -0.679 30.210 1.00 94.50 82 LEU A CA 1
ATOM 649 C C . LEU A 1 82 ? -16.375 0.280 30.927 1.00 94.50 82 LEU A C 1
ATOM 651 O O . LEU A 1 82 ? -16.683 0.107 32.106 1.00 94.50 82 LEU A O 1
ATOM 655 N N . LEU A 1 83 ? -16.881 1.293 30.216 1.00 93.50 83 LEU A N 1
ATOM 656 C CA . LEU A 1 83 ? -17.907 2.187 30.748 1.00 93.50 83 LEU A CA 1
ATOM 657 C C . LEU A 1 83 ? -19.166 1.403 31.118 1.00 93.50 83 LEU A C 1
ATOM 659 O O . LEU A 1 83 ? -19.664 1.582 32.226 1.00 93.50 83 LEU A O 1
ATOM 663 N N . ILE A 1 84 ? -19.651 0.519 30.245 1.00 91.94 84 ILE A N 1
ATOM 664 C CA . ILE A 1 84 ? -20.817 -0.329 30.524 1.00 91.94 84 ILE A CA 1
ATOM 665 C C . ILE A 1 84 ? -20.552 -1.214 31.744 1.00 91.94 84 ILE A C 1
ATOM 667 O O . ILE A 1 84 ? -21.368 -1.220 32.661 1.00 91.94 84 ILE A O 1
ATOM 671 N N . GLU A 1 85 ? -19.400 -1.882 31.807 1.00 87.19 85 GLU A N 1
ATOM 672 C CA . GLU A 1 85 ? -18.995 -2.711 32.948 1.00 87.19 85 GLU A CA 1
ATOM 673 C C . GLU A 1 85 ? -18.969 -1.920 34.258 1.00 87.19 85 GLU A C 1
ATOM 675 O O . GLU A 1 85 ? -19.486 -2.385 35.268 1.00 87.19 85 GLU A O 1
ATOM 680 N N . SER A 1 86 ? -18.467 -0.682 34.240 1.00 83.88 86 SER A N 1
ATOM 681 C CA . SER A 1 86 ? -18.469 0.191 35.420 1.00 83.88 86 SER A CA 1
ATOM 682 C C . SER A 1 86 ? -19.870 0.629 35.867 1.00 83.88 86 SER A C 1
ATOM 684 O O . SER A 1 86 ? -20.059 1.010 37.023 1.00 83.88 86 SER A O 1
ATOM 686 N N . LYS A 1 87 ? -20.851 0.636 34.951 1.00 75.62 87 LYS A N 1
ATOM 687 C CA . LYS A 1 87 ? -22.257 0.957 35.245 1.00 75.62 87 LYS A CA 1
ATOM 688 C C . LYS A 1 87 ? -23.089 -0.284 35.560 1.00 75.62 87 LYS A C 1
ATOM 690 O O . LYS A 1 87 ? -24.228 -0.128 36.000 1.00 75.62 87 LYS A O 1
ATOM 695 N N . LEU A 1 88 ? -22.552 -1.490 35.364 1.00 67.38 88 LEU A N 1
ATOM 696 C CA . LEU A 1 88 ? -23.198 -2.709 35.826 1.00 67.38 88 LEU A CA 1
ATOM 697 C C . LEU A 1 88 ? -23.078 -2.772 37.357 1.00 67.38 88 LEU A C 1
ATOM 699 O O . LEU A 1 88 ? -21.977 -2.630 37.892 1.00 67.38 88 LEU A O 1
ATOM 703 N N . PRO A 1 89 ? -24.186 -2.968 38.091 1.00 56.09 89 PRO A N 1
ATOM 704 C CA . PRO A 1 89 ? -24.107 -3.192 39.526 1.00 56.09 89 PRO A CA 1
ATOM 705 C C . PRO A 1 89 ? -23.248 -4.437 39.776 1.00 56.09 89 PRO A C 1
ATOM 707 O O . PRO A 1 89 ? -23.483 -5.492 39.183 1.00 56.09 89 PRO A O 1
ATOM 710 N N . ALA A 1 90 ? -22.224 -4.296 40.620 1.00 58.91 90 ALA A N 1
ATOM 711 C CA . ALA A 1 90 ? -21.331 -5.381 40.992 1.00 58.91 90 ALA A CA 1
ATOM 712 C C . ALA A 1 90 ? -22.141 -6.493 41.668 1.00 58.91 90 ALA A C 1
ATOM 714 O O . ALA A 1 90 ? -22.461 -6.390 42.844 1.00 58.91 90 ALA A O 1
ATOM 715 N N . THR A 1 91 ? -22.431 -7.561 40.922 1.00 48.03 91 THR A N 1
ATOM 716 C CA . THR A 1 91 ? -23.181 -8.744 41.373 1.00 48.03 91 THR A CA 1
ATOM 717 C C . THR A 1 91 ? -24.655 -8.445 41.692 1.00 48.03 91 THR A C 1
ATOM 719 O O . THR A 1 91 ? -24.953 -7.634 42.567 1.00 48.03 91 THR A O 1
ATOM 722 N N . PRO A 1 92 ? -25.627 -9.137 41.070 1.00 52.06 92 PRO A N 1
ATOM 723 C CA . PRO A 1 92 ? -26.923 -9.260 41.703 1.00 52.06 92 PRO A CA 1
ATOM 724 C C . PRO A 1 92 ? -26.712 -10.150 42.930 1.00 52.06 92 PRO A C 1
ATOM 726 O O . PRO A 1 92 ? -26.648 -11.375 42.826 1.00 52.06 92 PRO A O 1
ATOM 729 N N . GLU A 1 93 ? -26.574 -9.538 44.106 1.00 50.91 93 GLU A N 1
ATOM 730 C CA . GLU A 1 93 ? -27.044 -10.185 45.328 1.00 50.91 93 GLU A CA 1
ATOM 731 C C . GLU A 1 93 ? -28.443 -10.748 45.008 1.00 50.91 93 GLU A C 1
ATOM 733 O O . GLU A 1 93 ? -29.228 -10.041 44.361 1.00 50.91 93 GLU A O 1
ATOM 738 N N . PRO A 1 94 ? -28.780 -11.999 45.367 1.00 49.31 94 PRO A N 1
ATOM 739 C CA . PRO A 1 94 ? -30.127 -12.524 45.191 1.00 49.31 94 PRO A CA 1
ATOM 740 C C . PRO A 1 94 ? -31.087 -11.805 46.151 1.00 49.31 94 PRO A C 1
ATOM 742 O O . PRO A 1 94 ? -31.607 -12.387 47.097 1.00 49.31 94 PRO A O 1
ATOM 745 N N . GLN A 1 95 ? -31.339 -10.518 45.910 1.00 55.31 95 GLN A N 1
ATOM 746 C CA . GLN A 1 95 ? -32.493 -9.836 46.452 1.00 55.31 95 GLN A CA 1
ATOM 747 C C . GLN A 1 95 ? -33.735 -10.500 45.851 1.00 55.31 95 GLN A C 1
ATOM 749 O O . GLN A 1 95 ? -33.764 -10.769 44.643 1.00 55.31 95 GLN A O 1
ATOM 754 N N . PRO A 1 96 ? -34.769 -10.783 46.662 1.00 52.94 96 PRO A N 1
ATOM 755 C CA . PRO A 1 96 ? -36.017 -11.325 46.154 1.00 52.94 96 PRO A CA 1
ATOM 756 C C . PRO A 1 96 ? -36.543 -10.371 45.081 1.00 52.94 96 PRO A C 1
ATOM 758 O O . PRO A 1 96 ? -36.820 -9.204 45.354 1.00 52.94 96 PRO A O 1
ATOM 761 N N . ALA A 1 97 ? -36.601 -10.863 43.843 1.00 53.81 97 ALA A N 1
ATOM 762 C CA . ALA A 1 97 ? -36.926 -10.059 42.678 1.00 53.81 97 ALA A CA 1
ATOM 763 C C . ALA A 1 97 ? -38.235 -9.281 42.916 1.00 53.81 97 ALA A C 1
ATOM 765 O O . ALA A 1 97 ? -39.273 -9.916 43.141 1.00 53.81 97 ALA A O 1
ATOM 766 N N . PRO A 1 98 ? -38.248 -7.935 42.836 1.00 57.91 98 PRO A N 1
ATOM 767 C CA . PRO A 1 98 ? -39.509 -7.230 42.713 1.00 57.91 98 PRO A CA 1
ATOM 768 C C . PRO A 1 98 ? -40.149 -7.699 41.408 1.00 57.91 98 PRO A C 1
ATOM 770 O O . PRO A 1 98 ? -39.493 -7.760 40.366 1.00 57.91 98 PRO A O 1
ATOM 773 N N . VAL A 1 99 ? -41.422 -8.084 41.480 1.00 62.75 99 VAL A N 1
ATOM 774 C CA . VAL A 1 99 ? -42.207 -8.607 40.358 1.00 62.75 99 VAL A CA 1
ATOM 775 C C . VAL A 1 99 ? -42.382 -7.498 39.317 1.00 62.75 99 VAL A C 1
ATOM 777 O O . VAL A 1 99 ? -43.400 -6.811 39.268 1.00 62.75 99 VAL A O 1
ATOM 780 N N . THR A 1 100 ? -41.366 -7.275 38.488 1.00 62.34 100 THR A N 1
ATOM 781 C CA . THR A 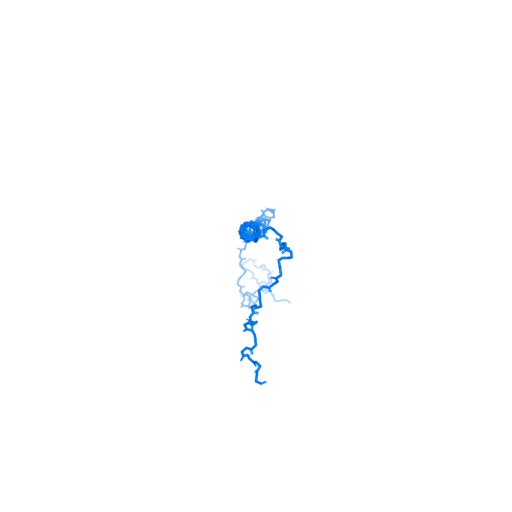1 100 ? -41.444 -6.352 37.364 1.00 62.34 100 THR A CA 1
ATOM 782 C C . THR A 1 100 ? -42.159 -7.080 36.235 1.00 62.34 100 THR A C 1
ATOM 784 O O . THR A 1 100 ? -41.715 -8.110 35.720 1.00 62.34 100 THR A O 1
ATOM 787 N N . LYS A 1 101 ? -43.352 -6.584 35.893 1.00 66.75 101 LYS A N 1
ATOM 788 C CA . LYS A 1 101 ? -44.118 -7.080 34.747 1.00 66.75 101 LYS A CA 1
ATOM 789 C C . LYS A 1 101 ? -43.230 -6.950 33.514 1.00 66.75 101 LYS A C 1
ATOM 791 O O . LYS A 1 101 ? -42.747 -5.864 33.205 1.00 66.75 101 LYS A O 1
ATOM 796 N N . LYS A 1 102 ? -42.979 -8.072 32.841 1.00 73.00 102 LYS A N 1
ATOM 797 C CA . LYS A 1 102 ? -42.049 -8.121 31.713 1.00 73.00 102 LYS A CA 1
ATOM 798 C C . LYS A 1 102 ? -42.646 -7.306 30.572 1.00 73.00 102 LYS A C 1
ATOM 800 O O . LYS A 1 102 ? -43.739 -7.627 30.109 1.00 73.00 102 LYS A O 1
ATOM 805 N N . SER A 1 103 ? -41.902 -6.326 30.065 1.00 69.50 103 SER A N 1
ATOM 806 C CA . SER A 1 103 ? -42.282 -5.443 28.951 1.00 69.50 103 SER A CA 1
ATOM 807 C C . SER A 1 103 ? -42.545 -6.165 27.624 1.00 69.50 103 SER A C 1
ATOM 809 O O . SER A 1 103 ? -42.788 -5.517 26.627 1.00 69.50 103 SER A O 1
ATOM 811 N N . TRP A 1 104 ? -42.503 -7.495 27.577 1.00 72.50 104 TRP A N 1
ATOM 812 C CA . TRP A 1 104 ? -42.905 -8.304 26.424 1.00 72.50 104 TRP A CA 1
ATOM 813 C C . TRP A 1 104 ? -44.316 -8.888 26.572 1.00 72.50 104 TRP A C 1
ATOM 815 O O . TRP A 1 104 ? -44.901 -9.345 25.595 1.00 72.50 104 TRP A O 1
ATOM 825 N N . GLN A 1 105 ? -44.894 -8.861 27.779 1.00 72.62 105 GLN A N 1
ATOM 826 C CA . GLN A 1 105 ? -46.240 -9.382 28.037 1.00 72.62 105 GLN A CA 1
ATOM 827 C C . GLN A 1 105 ? -47.345 -8.535 27.396 1.00 72.62 105 GLN A C 1
ATOM 829 O O . GLN A 1 105 ? -48.456 -9.034 27.266 1.00 72.62 105 GLN A O 1
ATOM 834 N N . PHE A 1 106 ? -47.059 -7.307 26.946 1.00 69.88 106 PHE A N 1
ATOM 835 C CA . PHE A 1 106 ? -48.042 -6.502 26.212 1.00 69.88 106 PHE A CA 1
ATOM 836 C C . PHE A 1 106 ? -48.363 -7.053 24.816 1.00 69.88 106 PHE A C 1
ATOM 838 O O . PHE A 1 106 ? -49.420 -6.747 24.276 1.00 69.88 106 PHE A O 1
ATOM 845 N N . TRP A 1 107 ? -47.482 -7.878 24.240 1.00 68.62 107 TRP A N 1
ATOM 846 C CA . TRP A 1 107 ? -47.706 -8.502 22.933 1.00 68.62 107 TRP A CA 1
ATOM 847 C C . TRP A 1 107 ? -48.446 -9.842 23.021 1.00 68.62 107 TRP A C 1
ATOM 849 O O . TRP A 1 107 ? -48.763 -10.423 21.983 1.00 68.62 107 TRP A O 1
ATOM 859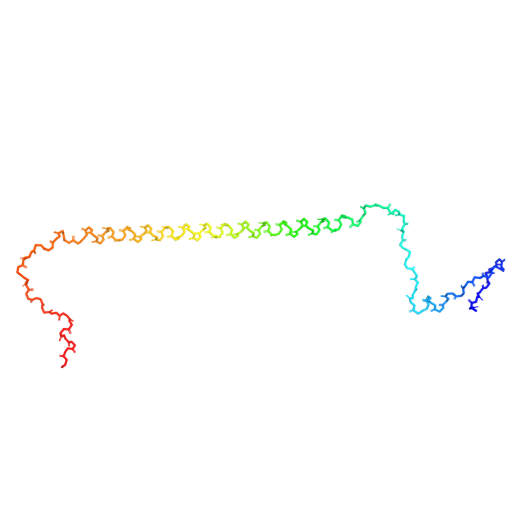 N N . LYS A 1 108 ? -48.717 -10.361 24.229 1.00 66.94 108 LYS A N 1
ATOM 860 C CA . LYS A 1 108 ? -49.541 -11.565 24.387 1.00 66.94 108 LYS A CA 1
ATOM 861 C C . LYS A 1 108 ? -51.014 -11.191 24.196 1.00 66.94 108 LYS A C 1
ATOM 863 O O . LYS A 1 108 ? -51.662 -10.755 25.144 1.00 66.94 108 LYS A O 1
ATOM 868 N N . LYS A 1 109 ? -51.497 -11.337 22.961 1.00 57.00 109 LYS A N 1
ATOM 869 C CA . LYS A 1 109 ? -52.923 -11.543 22.674 1.00 57.00 109 LYS A CA 1
ATOM 870 C C . LYS A 1 109 ? -53.368 -12.925 23.135 1.00 57.00 109 LYS A C 1
ATOM 872 O O . LYS A 1 109 ? -52.528 -13.852 23.084 1.00 57.00 109 LYS A O 1
#